Protein AF-A0AAV8U902-F1 (afdb_monomer_lite)

Radius of gyration: 16.85 Å; chains: 1; bounding box: 36×46×39 Å

Organism: NCBI:txid1862640

Foldseek 3Di:
DDDQDFDQDQDDDDPDFGWRWGWGADPHDTDIDTDRPPDPPPCPVCLVVVLVVCLVDQKDWFWWAWQDKLNHGDPDRDTWIFIQGLFWTWIGDVVRTPDIAGQDLQKAKEQDPDPDPQSLQWIWTDRHPSTITIIGGPDSSVSVSSLVSNCVSCVVVVHRHPYDDD

InterPro domains:
  IPR039640 Stomatal closure-related actin-binding protein [PTHR31172] (37-161)
  IPR041144 Stomatal closure-related actin-binding protein, PH domain [PF17684] (60-162)

Sequence (166 aa):
MCLTKWKIFSDCCCGKDLILRFVVVVFTTRIDFQRNTVKILPTAAGLGSYVETLLQKSSSEFNVVISQMNGQQHPSHSVHVFNMGKMRIKLCRGWITKAREIYSTSMQLCGVRSDGTAAAKQLFWQPRKGLSFVLPFDSNRERNAAAVLARKYAFDCNVSVLIPIT

Structure (mmCIF, N/CA/C/O backbone):
data_AF-A0AAV8U902-F1
#
_entry.id   AF-A0AAV8U902-F1
#
loop_
_atom_site.group_PDB
_atom_site.id
_atom_site.type_symbol
_atom_site.label_atom_id
_atom_site.label_alt_id
_atom_site.label_comp_id
_atom_site.label_asym_id
_atom_site.label_entity_id
_atom_site.label_seq_id
_atom_site.pdbx_PDB_ins_code
_atom_site.Cartn_x
_atom_site.Cartn_y
_atom_site.Cartn_z
_atom_site.occupancy
_atom_site.B_iso_or_equiv
_atom_site.auth_seq_id
_atom_site.auth_comp_id
_atom_site.auth_asym_id
_atom_site.auth_atom_id
_atom_site.pdbx_PDB_model_num
ATOM 1 N N . MET A 1 1 ? 28.018 -30.821 -2.381 1.00 32.38 1 MET A N 1
ATOM 2 C CA . MET A 1 1 ? 27.113 -29.795 -2.946 1.00 32.38 1 MET A CA 1
ATOM 3 C C . MET A 1 1 ? 26.315 -29.209 -1.779 1.00 32.38 1 MET A C 1
ATOM 5 O O . MET A 1 1 ? 25.341 -29.811 -1.354 1.00 32.38 1 MET A O 1
ATOM 9 N N . CYS A 1 2 ? 26.819 -28.149 -1.134 1.00 29.95 2 CYS A N 1
ATOM 10 C CA . CYS A 1 2 ? 26.250 -27.626 0.118 1.00 29.95 2 CYS A CA 1
ATOM 11 C C . CYS A 1 2 ? 25.123 -26.626 -0.164 1.00 29.95 2 CYS A C 1
ATOM 13 O O . CYS A 1 2 ? 25.368 -25.546 -0.691 1.00 29.95 2 CYS A O 1
ATOM 15 N N . LEU A 1 3 ? 23.896 -26.992 0.209 1.00 26.36 3 LEU A N 1
ATOM 16 C CA . LEU A 1 3 ? 22.724 -26.116 0.226 1.00 26.36 3 LEU A CA 1
ATOM 17 C C . LEU A 1 3 ? 22.738 -25.277 1.512 1.00 26.36 3 LEU A C 1
ATOM 19 O O . LEU A 1 3 ? 22.256 -25.711 2.556 1.00 26.36 3 LEU A O 1
ATOM 23 N N . THR A 1 4 ? 23.283 -24.065 1.457 1.00 32.12 4 THR A N 1
ATOM 24 C CA . THR A 1 4 ? 23.116 -23.062 2.517 1.00 32.12 4 THR A CA 1
ATOM 25 C C . THR A 1 4 ? 21.713 -22.470 2.414 1.00 32.12 4 THR A C 1
ATOM 27 O O . THR A 1 4 ? 21.451 -21.554 1.638 1.00 32.12 4 THR A O 1
ATOM 30 N N . LYS A 1 5 ? 20.769 -23.024 3.180 1.00 29.31 5 LYS A N 1
ATOM 31 C CA . LYS A 1 5 ? 19.417 -22.473 3.299 1.00 29.31 5 LYS A CA 1
ATOM 32 C C . LYS A 1 5 ? 19.394 -21.447 4.427 1.00 29.31 5 LYS A C 1
ATOM 34 O O . LYS A 1 5 ? 19.322 -21.801 5.600 1.00 29.31 5 LYS A O 1
ATOM 39 N N . TRP A 1 6 ? 19.448 -20.172 4.065 1.00 29.28 6 TRP A N 1
ATOM 40 C CA . TRP A 1 6 ? 19.296 -19.064 5.002 1.00 29.28 6 TRP A CA 1
ATOM 41 C C . TRP A 1 6 ? 17.811 -18.873 5.318 1.00 29.28 6 TRP A C 1
ATOM 43 O O . TRP A 1 6 ? 16.984 -18.769 4.412 1.00 29.28 6 TRP A O 1
ATOM 53 N N . LYS A 1 7 ? 17.441 -18.846 6.601 1.00 29.38 7 LYS A N 1
ATOM 54 C CA . LYS A 1 7 ? 16.075 -18.519 7.026 1.00 29.38 7 LYS A CA 1
ATOM 55 C C . LYS A 1 7 ? 16.141 -17.423 8.080 1.00 29.38 7 LYS A C 1
ATOM 57 O O . LYS A 1 7 ? 16.480 -17.674 9.230 1.00 29.38 7 LYS A O 1
ATOM 62 N N . ILE A 1 8 ? 15.854 -16.195 7.657 1.00 35.41 8 ILE A N 1
ATOM 63 C CA . ILE A 1 8 ? 15.832 -15.021 8.530 1.00 35.41 8 ILE A CA 1
ATOM 64 C C . ILE A 1 8 ? 14.512 -15.040 9.308 1.00 35.41 8 ILE A C 1
ATOM 66 O O . ILE A 1 8 ? 13.443 -14.819 8.735 1.00 35.41 8 ILE A O 1
ATOM 70 N N . PHE A 1 9 ? 14.581 -15.307 10.610 1.00 32.44 9 PHE A N 1
ATOM 71 C CA . PHE A 1 9 ? 13.478 -15.077 11.542 1.00 32.44 9 PHE A CA 1
ATOM 72 C C . PHE A 1 9 ? 13.675 -13.704 12.187 1.00 32.44 9 PHE A C 1
ATOM 74 O O . PHE A 1 9 ? 14.734 -13.414 12.717 1.00 32.44 9 PHE A O 1
ATOM 81 N N . SER A 1 10 ? 12.667 -12.839 12.116 1.00 35.88 10 SER A N 1
ATOM 82 C CA . SER A 1 10 ? 12.629 -11.599 12.895 1.00 35.88 10 SER A CA 1
ATOM 83 C C . SER A 1 10 ? 11.353 -11.657 13.717 1.00 35.88 10 SER A C 1
ATOM 85 O O . SER A 1 10 ? 10.263 -11.529 13.149 1.00 35.88 10 SER A O 1
ATOM 87 N N . ASP A 1 11 ? 11.515 -11.924 15.012 1.00 32.09 11 ASP A N 1
ATOM 88 C CA . ASP A 1 11 ? 10.434 -11.963 15.991 1.00 32.09 11 ASP A CA 1
ATOM 89 C C . ASP A 1 11 ? 10.226 -10.586 16.633 1.00 32.09 11 ASP A C 1
ATOM 91 O O . ASP A 1 11 ? 11.173 -9.897 17.000 1.00 32.09 11 ASP A O 1
ATOM 95 N N . CYS A 1 12 ? 8.942 -10.234 16.715 1.00 29.42 12 CYS A N 1
ATOM 96 C CA . CYS A 1 12 ? 8.260 -9.278 17.585 1.00 29.42 12 CYS A CA 1
ATOM 97 C C . CYS A 1 12 ? 8.991 -8.012 18.066 1.00 29.42 12 CYS A C 1
ATOM 99 O O . CYS A 1 12 ? 9.815 -8.035 18.975 1.00 29.42 12 CYS A O 1
ATOM 101 N N . CYS A 1 13 ? 8.489 -6.861 17.601 1.00 27.91 13 CYS A N 1
ATOM 102 C CA . CYS A 1 13 ? 8.547 -5.617 18.363 1.00 27.91 13 CYS A CA 1
ATOM 103 C C . CYS A 1 13 ? 7.627 -5.728 19.590 1.00 27.91 13 CYS A C 1
ATOM 105 O O . CYS A 1 13 ? 6.409 -5.621 19.455 1.00 27.91 13 CYS A O 1
ATOM 107 N N . CYS A 1 14 ? 8.199 -5.884 20.781 1.00 26.98 14 CYS A N 1
ATOM 108 C CA . CYS A 1 14 ? 7.533 -5.531 22.029 1.00 26.98 14 CYS A CA 1
ATOM 109 C C . CYS A 1 14 ? 8.416 -4.507 22.744 1.00 26.98 14 CYS A C 1
ATOM 111 O O . CYS A 1 14 ? 9.515 -4.843 23.158 1.00 26.98 14 CYS A O 1
ATOM 113 N N . GLY A 1 15 ? 7.941 -3.261 22.831 1.00 30.56 15 GLY A N 1
ATOM 114 C CA . GLY A 1 15 ? 8.510 -2.218 23.687 1.00 30.56 15 GLY A CA 1
ATOM 115 C C . GLY A 1 15 ? 9.941 -1.779 23.364 1.00 30.56 15 GLY A C 1
ATOM 116 O O . GLY A 1 15 ? 10.886 -2.336 23.890 1.00 30.56 15 GLY A O 1
ATOM 117 N N . LYS A 1 16 ? 10.072 -0.697 22.582 1.00 31.73 16 LYS A N 1
ATOM 118 C CA . LYS A 1 16 ? 11.244 0.206 22.454 1.00 31.73 16 LYS A CA 1
ATOM 119 C C . LYS A 1 16 ? 12.605 -0.382 22.025 1.00 31.73 16 LYS A C 1
ATOM 121 O O . LYS A 1 16 ? 13.425 0.399 21.551 1.00 31.73 16 LYS A O 1
ATOM 126 N N . ASP A 1 17 ? 12.794 -1.696 22.041 1.00 29.89 17 ASP A N 1
ATOM 127 C CA . ASP A 1 17 ? 14.025 -2.372 21.637 1.00 29.89 17 ASP A CA 1
ATOM 128 C C . ASP A 1 17 ? 13.776 -3.307 20.447 1.00 29.89 17 ASP A C 1
ATOM 130 O O . ASP A 1 17 ? 12.896 -4.170 20.467 1.00 29.89 17 ASP A O 1
ATOM 134 N N . LEU A 1 18 ? 14.554 -3.128 19.375 1.00 41.25 18 LEU A N 1
ATOM 135 C CA . LEU A 1 18 ? 14.566 -4.038 18.232 1.00 41.25 18 LEU A CA 1
ATOM 136 C C . LEU A 1 18 ? 15.759 -4.986 18.388 1.00 41.25 18 LEU A C 1
ATOM 138 O O . LEU A 1 18 ? 16.903 -4.602 18.142 1.00 41.25 18 LEU A O 1
ATOM 142 N N . ILE A 1 19 ? 15.495 -6.227 18.800 1.00 38.25 19 ILE A N 1
ATOM 143 C CA . ILE A 1 19 ? 16.507 -7.287 18.839 1.00 38.25 19 ILE A CA 1
ATOM 144 C C . ILE A 1 19 ? 16.390 -8.093 17.549 1.00 38.25 19 ILE A C 1
ATOM 146 O O . ILE A 1 19 ? 15.431 -8.837 17.346 1.00 38.25 19 ILE A O 1
ATOM 150 N N . LEU A 1 20 ? 17.386 -7.968 16.673 1.00 40.94 20 LEU A N 1
ATOM 151 C CA . LEU A 1 20 ? 17.495 -8.834 15.506 1.00 40.94 20 LEU A CA 1
ATOM 152 C C . LEU A 1 20 ? 18.183 -10.133 15.932 1.00 40.94 20 LEU A C 1
ATOM 154 O O . LEU A 1 20 ? 19.390 -10.172 16.185 1.00 40.94 20 LEU A O 1
ATOM 158 N N . ARG A 1 21 ? 17.390 -11.201 16.039 1.00 41.34 21 ARG A N 1
ATOM 159 C CA . ARG A 1 21 ? 17.898 -12.557 16.251 1.00 41.34 21 ARG A CA 1
ATOM 160 C C . ARG A 1 21 ? 18.153 -13.206 14.901 1.00 41.34 21 ARG A C 1
ATOM 162 O O . ARG A 1 21 ? 17.249 -13.302 14.081 1.00 41.34 21 ARG A O 1
ATOM 169 N N . PHE A 1 22 ? 19.374 -13.666 14.677 1.00 44.53 22 PHE A N 1
ATOM 170 C CA . PHE A 1 22 ? 19.731 -14.449 13.503 1.00 44.53 22 PHE A CA 1
ATOM 171 C C . PHE A 1 22 ? 20.063 -15.861 13.969 1.00 44.53 22 PHE A C 1
ATOM 173 O O . PHE A 1 22 ? 20.969 -16.046 14.774 1.00 44.53 22 PHE A O 1
ATOM 180 N N . VAL A 1 23 ? 19.340 -16.857 13.464 1.00 43.47 23 VAL A N 1
ATOM 181 C CA . VAL A 1 23 ? 19.668 -18.263 13.717 1.00 43.47 23 VAL A CA 1
ATOM 182 C C . VAL A 1 23 ? 20.354 -18.796 12.472 1.00 43.47 23 VAL A C 1
ATOM 184 O O . VAL A 1 23 ? 19.731 -18.895 11.412 1.00 43.47 23 VAL A O 1
ATOM 187 N N . VAL A 1 24 ? 21.640 -19.119 12.586 1.00 42.06 24 VAL A N 1
ATOM 188 C CA . VAL A 1 24 ? 22.391 -19.784 11.519 1.00 42.06 24 VAL A CA 1
ATOM 189 C C . VAL A 1 24 ? 22.563 -21.245 11.920 1.00 42.06 24 VAL A C 1
ATOM 191 O O . VAL A 1 24 ? 23.080 -21.545 12.994 1.00 42.06 24 VAL A O 1
ATOM 194 N N . VAL A 1 25 ? 22.107 -22.164 11.069 1.00 42.81 25 VAL A N 1
ATOM 195 C CA . VAL A 1 25 ? 22.292 -23.608 11.272 1.00 42.81 25 VAL A CA 1
ATOM 196 C C . VAL A 1 25 ? 23.377 -24.081 10.316 1.00 42.81 25 VAL A C 1
ATOM 198 O O . VAL A 1 25 ? 23.194 -24.009 9.101 1.00 42.81 25 VAL A O 1
ATOM 201 N N . VAL A 1 26 ? 24.505 -24.546 10.855 1.00 41.59 26 VAL A N 1
ATOM 202 C CA . VAL A 1 26 ? 25.658 -25.009 10.069 1.00 41.59 26 VAL A CA 1
ATOM 203 C C . VAL A 1 26 ? 25.956 -26.467 10.426 1.00 41.59 26 VAL A C 1
ATOM 205 O O . VAL A 1 26 ? 26.279 -26.771 11.567 1.00 41.59 26 VAL A O 1
ATOM 208 N N . PHE A 1 27 ? 25.836 -27.365 9.442 1.00 47.03 27 PHE A N 1
ATOM 209 C CA . PHE A 1 27 ? 26.057 -28.824 9.504 1.00 47.03 27 PHE A CA 1
ATOM 210 C C . PHE A 1 27 ? 25.183 -29.613 10.508 1.00 47.03 27 PHE A C 1
ATOM 212 O O . PHE A 1 27 ? 24.486 -30.517 10.064 1.00 47.03 27 PHE A O 1
ATOM 219 N N . THR A 1 28 ? 25.135 -29.247 11.794 1.00 45.69 28 THR A N 1
ATOM 220 C CA . THR A 1 28 ? 24.198 -29.729 12.845 1.00 45.69 28 THR A CA 1
ATOM 221 C C . THR A 1 28 ? 24.131 -28.796 14.069 1.00 45.69 28 THR A C 1
ATOM 223 O O . THR A 1 28 ? 23.299 -28.996 14.955 1.00 45.69 28 THR A O 1
ATOM 226 N N . THR A 1 29 ? 24.967 -27.757 14.139 1.00 34.16 29 THR A N 1
ATOM 227 C CA . THR A 1 29 ? 25.011 -26.809 15.256 1.00 34.16 29 THR A CA 1
ATOM 228 C C . THR A 1 29 ? 24.096 -25.616 14.989 1.00 34.16 29 THR A C 1
ATOM 230 O O . THR A 1 29 ? 24.134 -24.987 13.927 1.00 34.16 29 THR A O 1
ATOM 233 N N . ARG A 1 30 ? 23.238 -25.304 15.969 1.00 44.31 30 ARG A N 1
ATOM 234 C CA . ARG A 1 30 ? 22.504 -24.035 16.020 1.00 44.31 30 ARG A CA 1
ATOM 235 C C . ARG A 1 30 ? 23.441 -22.979 16.584 1.00 44.31 30 ARG A C 1
ATOM 237 O O . ARG A 1 30 ? 23.897 -23.115 17.714 1.00 44.31 30 ARG A O 1
ATOM 244 N N . ILE A 1 31 ? 23.726 -21.952 15.795 1.00 46.72 31 ILE A N 1
ATOM 245 C CA . ILE A 1 31 ? 24.467 -20.780 16.249 1.00 46.72 31 ILE A CA 1
ATOM 246 C C . ILE A 1 31 ? 23.484 -19.614 16.275 1.00 46.72 31 ILE A C 1
ATOM 248 O O . ILE A 1 31 ? 23.045 -19.119 15.232 1.00 46.72 31 ILE A O 1
ATOM 252 N N . ASP A 1 32 ? 23.121 -19.202 17.487 1.00 42.41 32 ASP A N 1
ATOM 253 C CA . ASP A 1 32 ? 22.265 -18.048 17.725 1.00 42.41 32 ASP A CA 1
ATOM 254 C C . ASP A 1 32 ? 23.126 -16.779 17.738 1.00 42.41 32 ASP A C 1
ATOM 256 O O . ASP A 1 32 ? 23.849 -16.497 18.691 1.00 42.41 32 ASP A O 1
ATOM 260 N N . PHE A 1 33 ? 23.049 -15.988 16.671 1.00 42.41 33 PHE A N 1
ATOM 261 C CA . PHE A 1 33 ? 23.625 -14.649 16.631 1.00 42.41 33 PHE A CA 1
ATOM 262 C C . PHE A 1 33 ? 22.592 -13.650 17.155 1.00 42.41 33 PHE A C 1
ATOM 264 O O . PHE A 1 33 ? 21.620 -13.303 16.478 1.00 42.41 33 PHE A O 1
ATOM 271 N N . GLN A 1 34 ? 22.808 -13.159 18.373 1.00 35.66 34 GLN A N 1
ATOM 272 C CA . GLN A 1 34 ? 22.057 -12.032 18.917 1.00 35.66 34 GLN A CA 1
ATOM 273 C C . GLN A 1 34 ? 22.770 -10.736 18.536 1.00 35.66 34 GLN A C 1
ATOM 275 O O . GLN A 1 34 ? 23.851 -10.440 19.044 1.00 35.66 34 GLN A O 1
ATOM 280 N N . ARG A 1 35 ? 22.181 -9.950 17.628 1.00 37.47 35 ARG A N 1
ATOM 281 C CA . ARG A 1 35 ? 22.655 -8.589 17.377 1.00 37.47 35 ARG A CA 1
ATOM 282 C C . ARG A 1 35 ? 21.783 -7.629 18.171 1.00 37.47 35 ARG A C 1
ATOM 284 O O . ARG A 1 35 ? 20.656 -7.333 17.779 1.00 37.47 35 ARG A O 1
ATOM 291 N N . ASN A 1 36 ? 22.332 -7.113 19.267 1.00 32.50 36 ASN A N 1
ATOM 292 C CA . ASN A 1 36 ? 21.758 -5.962 19.952 1.00 32.50 36 ASN A CA 1
ATOM 293 C C . ASN A 1 36 ? 21.962 -4.731 19.065 1.00 32.50 36 ASN A C 1
ATOM 295 O O . ASN A 1 36 ? 22.977 -4.043 19.148 1.00 32.50 36 ASN A O 1
ATOM 299 N N . THR A 1 37 ? 21.007 -4.445 18.184 1.00 37.97 37 THR A N 1
ATOM 300 C CA . THR A 1 37 ? 20.923 -3.136 17.540 1.00 37.97 37 THR A CA 1
ATOM 301 C C . THR A 1 37 ? 20.259 -2.164 18.509 1.00 37.97 37 THR A C 1
ATOM 303 O O . THR A 1 37 ? 19.142 -1.714 18.279 1.00 37.97 37 THR A O 1
ATOM 306 N N . VAL A 1 38 ? 20.958 -1.809 19.597 1.00 36.12 38 VAL A N 1
ATOM 307 C CA . VAL A 1 38 ? 20.648 -0.586 20.360 1.00 36.12 38 VAL A CA 1
ATOM 308 C C . VAL A 1 38 ? 21.149 0.581 19.526 1.00 36.12 38 VAL A C 1
ATOM 310 O O . VAL A 1 38 ? 22.212 1.152 19.741 1.00 36.12 38 VAL A O 1
ATOM 313 N N . LYS A 1 39 ? 20.428 0.836 18.451 1.00 37.34 39 LYS A N 1
ATOM 314 C CA . LYS A 1 39 ? 20.563 2.002 17.604 1.00 37.34 39 LYS A CA 1
ATOM 315 C C . LYS A 1 39 ? 19.283 2.010 16.811 1.00 37.34 39 LYS A C 1
ATOM 317 O O . LYS A 1 39 ? 19.053 1.107 16.010 1.00 37.34 39 LYS A O 1
ATOM 322 N N . ILE A 1 40 ? 18.469 3.033 17.061 1.00 42.72 40 ILE A N 1
ATOM 323 C CA . ILE A 1 40 ? 17.572 3.607 16.062 1.00 42.72 40 ILE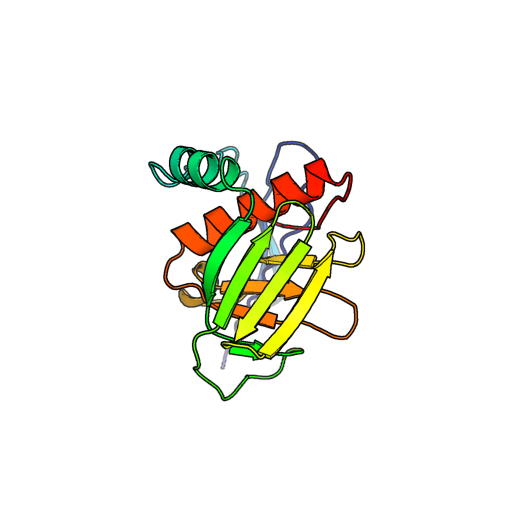 A CA 1
ATOM 324 C C . ILE A 1 40 ? 18.300 3.432 14.730 1.00 42.72 40 ILE A C 1
ATOM 326 O O . ILE A 1 40 ? 19.374 4.019 14.561 1.00 42.72 40 ILE A O 1
ATOM 330 N N . LEU A 1 41 ? 17.815 2.515 13.879 1.00 41.34 41 LEU A N 1
ATOM 331 C CA . LEU A 1 41 ? 18.376 2.282 12.549 1.00 41.34 41 LEU A CA 1
ATOM 332 C C . LEU A 1 41 ? 18.606 3.681 11.988 1.00 41.34 41 LEU A C 1
ATOM 334 O O . LEU A 1 41 ? 17.626 4.430 12.027 1.00 41.34 41 LEU A O 1
ATOM 338 N N . PRO A 1 42 ? 19.850 4.088 11.647 1.00 39.62 42 PRO A N 1
ATOM 339 C CA . PRO A 1 42 ? 20.172 5.492 11.432 1.00 39.62 42 PRO A CA 1
ATOM 340 C C . PRO A 1 42 ? 19.100 6.034 10.514 1.00 39.62 42 PRO A C 1
ATOM 342 O O . PRO A 1 42 ? 18.982 5.553 9.385 1.00 39.62 42 PRO A O 1
ATOM 345 N N . THR A 1 43 ? 18.232 6.896 11.059 1.00 49.25 43 THR A N 1
ATOM 346 C CA . THR A 1 43 ? 17.123 7.476 10.315 1.00 49.25 43 THR A CA 1
ATOM 347 C C . THR A 1 43 ? 17.801 8.071 9.107 1.00 49.25 43 THR A C 1
ATOM 349 O O . THR A 1 43 ? 18.553 9.030 9.278 1.00 49.25 43 THR A O 1
ATOM 352 N N . ALA A 1 44 ? 17.667 7.419 7.943 1.00 55.06 44 ALA A N 1
ATOM 353 C CA . ALA A 1 44 ? 18.414 7.797 6.751 1.00 55.06 44 ALA A CA 1
ATOM 354 C C . ALA A 1 44 ? 18.279 9.312 6.638 1.00 55.06 44 ALA A C 1
ATOM 356 O O . ALA A 1 44 ? 17.150 9.790 6.738 1.00 55.06 44 ALA A O 1
ATOM 357 N N . ALA A 1 45 ? 19.391 10.054 6.620 1.00 55.47 45 ALA A N 1
ATOM 358 C CA . ALA A 1 45 ? 19.367 11.490 6.894 1.00 55.47 45 ALA A CA 1
ATOM 359 C C . ALA A 1 45 ? 18.240 12.174 6.087 1.00 55.47 45 ALA A C 1
ATOM 361 O O . ALA A 1 45 ? 18.167 12.032 4.867 1.00 55.47 45 ALA A O 1
ATOM 362 N N . GLY A 1 46 ? 17.288 12.816 6.778 1.00 66.88 46 GLY A N 1
ATOM 363 C CA . GLY A 1 46 ? 16.099 13.42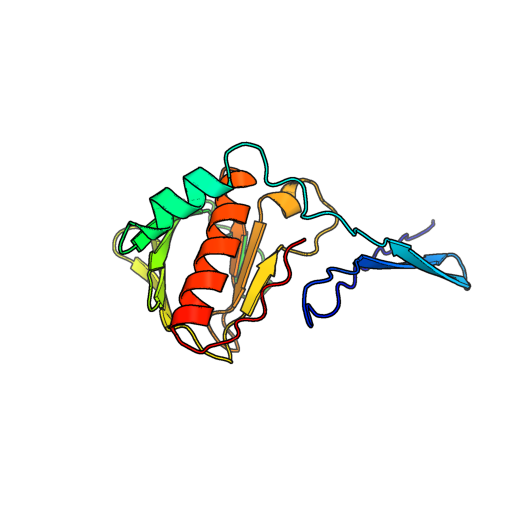6 6.161 1.00 66.88 46 GLY A CA 1
ATOM 364 C C . GLY A 1 46 ? 14.884 12.510 5.915 1.00 66.88 46 GLY A C 1
ATOM 365 O O . GLY A 1 46 ? 13.917 12.938 5.287 1.00 66.88 46 GLY A O 1
ATOM 366 N N . LEU A 1 47 ? 14.873 11.254 6.373 1.00 72.62 47 LEU A N 1
ATOM 367 C CA . LEU A 1 47 ? 13.681 10.390 6.337 1.00 72.62 47 LEU A CA 1
ATOM 368 C C . LEU A 1 47 ? 12.619 10.873 7.332 1.00 72.62 47 LEU A C 1
ATOM 370 O O . LEU A 1 47 ? 11.444 10.875 6.987 1.00 72.62 47 LEU A O 1
ATOM 374 N N . GLY A 1 48 ? 13.031 11.319 8.524 1.00 73.69 48 GLY A N 1
ATOM 375 C CA . GLY A 1 48 ? 12.121 11.852 9.544 1.00 73.69 48 GLY A CA 1
ATOM 376 C C . GLY A 1 48 ? 11.326 13.059 9.042 1.00 73.69 48 GLY A C 1
ATOM 377 O O . GLY A 1 48 ? 10.102 13.001 8.990 1.00 73.69 48 GLY A O 1
ATOM 378 N N . SER A 1 49 ? 12.017 14.091 8.546 1.00 81.75 49 SER A N 1
ATOM 379 C CA . SER A 1 49 ? 11.381 15.294 7.983 1.00 81.75 49 SER A CA 1
ATOM 380 C C . SER A 1 49 ? 10.495 14.991 6.768 1.00 81.75 49 SER A C 1
ATOM 382 O O . SER A 1 49 ? 9.425 15.579 6.596 1.00 81.75 49 SER A O 1
ATOM 384 N N . TYR A 1 50 ? 10.902 14.030 5.935 1.00 81.50 50 TYR A N 1
ATOM 385 C CA . TYR A 1 50 ? 10.089 13.568 4.812 1.00 81.50 50 TYR A CA 1
ATOM 386 C C . TYR A 1 50 ? 8.796 12.894 5.280 1.00 81.50 50 TYR A C 1
ATOM 388 O O . TYR A 1 50 ? 7.721 13.233 4.791 1.00 81.50 50 TYR A O 1
ATOM 396 N N . VAL A 1 51 ? 8.876 11.995 6.263 1.00 82.81 51 VAL A N 1
ATOM 397 C CA . VAL A 1 51 ? 7.696 11.354 6.858 1.00 82.81 51 VAL A CA 1
ATOM 398 C C . VAL A 1 51 ? 6.782 12.389 7.510 1.00 82.81 51 VAL A C 1
ATOM 400 O O . VAL A 1 51 ? 5.575 12.319 7.317 1.00 82.81 51 VAL A O 1
ATOM 403 N N . GLU A 1 52 ? 7.320 13.375 8.225 1.00 83.88 52 GLU A N 1
ATOM 404 C CA . GLU A 1 52 ? 6.530 14.464 8.819 1.00 83.88 52 GLU A CA 1
ATOM 405 C C . GLU A 1 52 ? 5.755 15.258 7.765 1.00 83.88 52 GLU A C 1
ATOM 407 O O . GLU A 1 52 ? 4.558 15.497 7.928 1.00 83.88 52 GLU A O 1
ATOM 412 N N . THR A 1 53 ? 6.394 15.577 6.638 1.00 85.62 53 THR A N 1
ATOM 413 C CA . THR A 1 53 ? 5.731 16.249 5.510 1.00 85.62 53 THR A CA 1
ATOM 414 C C . THR A 1 53 ? 4.621 15.377 4.913 1.00 85.62 53 THR A C 1
ATOM 416 O O . THR A 1 53 ? 3.554 15.869 4.550 1.00 85.62 53 THR A O 1
ATOM 419 N N . LEU A 1 54 ? 4.838 14.062 4.821 1.00 85.38 54 LEU A N 1
ATOM 420 C CA . LEU A 1 54 ? 3.819 13.122 4.346 1.00 85.38 54 LEU A CA 1
ATOM 421 C C . LEU A 1 54 ? 2.661 12.957 5.343 1.00 85.38 54 LEU A C 1
ATOM 423 O O . LEU A 1 54 ? 1.516 12.809 4.927 1.00 85.38 54 LEU A O 1
ATOM 427 N N . LEU A 1 55 ? 2.927 13.048 6.647 1.00 84.12 55 LEU A N 1
ATOM 428 C CA . LEU A 1 55 ? 1.907 12.991 7.698 1.00 84.12 55 LEU A CA 1
ATOM 429 C C . LEU A 1 55 ? 1.001 14.224 7.725 1.00 84.12 55 LEU A C 1
ATOM 431 O O . LEU A 1 55 ? -0.158 14.111 8.129 1.00 84.12 55 LEU A O 1
ATOM 435 N N . GLN A 1 56 ? 1.511 15.383 7.298 1.00 86.25 56 GLN A N 1
ATOM 436 C CA . GLN A 1 56 ? 0.699 16.591 7.126 1.00 86.25 56 GLN A CA 1
ATOM 437 C C . GLN A 1 56 ? -0.355 16.413 6.025 1.00 86.25 56 GLN A C 1
ATOM 439 O O . GLN A 1 56 ? -1.436 16.999 6.103 1.00 86.25 56 GLN A O 1
ATOM 444 N N . LYS A 1 57 ? -0.088 15.564 5.024 1.00 86.12 57 LYS A N 1
ATOM 445 C CA . LYS A 1 57 ? -1.059 15.229 3.977 1.00 86.12 57 LYS A CA 1
ATOM 446 C C . LYS A 1 57 ? -2.129 14.272 4.517 1.00 86.12 57 LYS A C 1
ATOM 448 O O . LYS A 1 57 ? -1.885 13.428 5.376 1.00 86.12 57 LYS A O 1
ATOM 453 N N . SER A 1 58 ? -3.350 14.382 3.992 1.00 82.62 58 SER A N 1
ATOM 454 C CA . SER A 1 58 ? -4.449 13.452 4.312 1.00 82.62 58 SER A CA 1
ATOM 455 C C . SER A 1 58 ? -4.208 12.042 3.759 1.00 82.62 58 SER A C 1
ATOM 457 O O . SER A 1 58 ? -4.737 11.058 4.284 1.00 82.62 58 SER A O 1
ATOM 459 N N . SER A 1 59 ? -3.413 11.963 2.693 1.00 87.50 59 SER A N 1
ATOM 460 C CA . SER A 1 59 ? -3.078 10.758 1.954 1.00 87.50 59 SER A CA 1
ATOM 461 C C . SER A 1 59 ? -1.739 10.949 1.251 1.00 87.50 59 SER A C 1
ATOM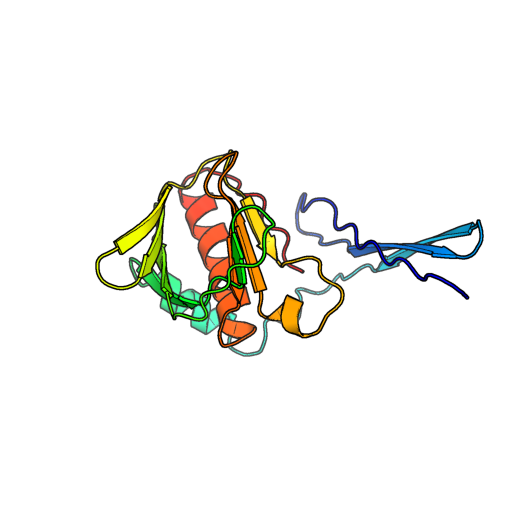 463 O O . SER A 1 59 ? -1.486 12.009 0.678 1.00 87.50 59 SER A O 1
ATOM 465 N N . SER A 1 60 ? -0.912 9.908 1.255 1.00 92.06 60 SER A N 1
ATOM 466 C CA . SER A 1 60 ? 0.345 9.858 0.505 1.00 92.06 60 SER A CA 1
ATOM 467 C C . SER A 1 60 ? 0.284 8.767 -0.553 1.00 92.06 60 SER A C 1
ATOM 469 O O . SER A 1 60 ? -0.259 7.694 -0.303 1.00 92.06 60 SER A O 1
ATOM 471 N N . GLU A 1 61 ? 0.824 9.036 -1.734 1.00 93.69 61 GLU A N 1
ATOM 472 C CA . GLU A 1 61 ? 0.795 8.114 -2.868 1.00 93.69 61 GLU A CA 1
ATOM 473 C C . GLU A 1 61 ? 2.211 7.709 -3.249 1.00 93.69 61 GLU A C 1
ATOM 475 O O . GLU A 1 61 ? 3.107 8.550 -3.305 1.00 93.69 61 GLU A O 1
ATOM 480 N N . PHE A 1 62 ? 2.394 6.417 -3.496 1.00 93.31 62 PHE A N 1
ATOM 481 C CA . PHE A 1 62 ? 3.665 5.829 -3.887 1.00 93.31 62 PHE A CA 1
ATOM 482 C C . PHE A 1 62 ? 3.485 5.023 -5.164 1.00 93.31 62 PHE A C 1
ATOM 484 O O . PHE A 1 62 ? 2.531 4.250 -5.287 1.00 93.31 62 PHE A O 1
ATOM 491 N N . ASN A 1 63 ? 4.421 5.173 -6.093 1.00 94.44 63 ASN A N 1
ATOM 492 C CA . ASN A 1 63 ? 4.474 4.325 -7.271 1.00 94.44 63 ASN A CA 1
ATOM 493 C C . ASN A 1 63 ? 5.102 2.990 -6.883 1.00 94.44 63 ASN A C 1
ATOM 495 O O . ASN A 1 63 ? 6.176 2.934 -6.287 1.00 94.44 63 ASN A O 1
ATOM 499 N N . VAL A 1 64 ? 4.400 1.907 -7.190 1.00 94.12 64 VAL A N 1
ATOM 500 C CA . VAL A 1 64 ? 4.862 0.551 -6.901 1.00 94.12 64 VAL A CA 1
ATOM 501 C C . VAL A 1 64 ? 4.558 -0.363 -8.071 1.00 94.12 64 VAL A C 1
ATOM 503 O O . VAL A 1 64 ? 3.627 -0.139 -8.841 1.00 94.12 64 VAL A O 1
ATOM 506 N N . VAL A 1 65 ? 5.301 -1.451 -8.181 1.00 93.38 65 VAL A N 1
ATOM 507 C CA . VAL A 1 65 ? 4.931 -2.575 -9.050 1.00 93.38 65 VAL A CA 1
ATOM 508 C C . VAL A 1 65 ? 4.358 -3.689 -8.170 1.00 93.38 65 VAL A C 1
ATOM 510 O O . VAL A 1 65 ? 4.518 -3.674 -6.953 1.00 93.38 65 VAL A O 1
ATOM 513 N N . ILE A 1 66 ? 3.650 -4.654 -8.747 1.00 93.06 66 ILE A N 1
ATOM 514 C CA . ILE A 1 66 ? 3.300 -5.888 -8.036 1.00 93.06 66 ILE A CA 1
ATOM 515 C C . ILE A 1 66 ? 4.285 -6.943 -8.517 1.00 93.06 66 ILE A C 1
ATOM 517 O O . ILE A 1 66 ? 4.208 -7.349 -9.671 1.00 93.06 66 ILE A O 1
ATOM 521 N N . SER A 1 67 ? 5.219 -7.365 -7.664 1.00 91.19 67 SER A N 1
ATOM 522 C CA . SER A 1 67 ? 6.110 -8.482 -8.003 1.00 91.19 67 SER A CA 1
ATOM 523 C C . SER A 1 67 ? 5.467 -9.818 -7.669 1.00 91.19 67 SER A C 1
ATOM 525 O O . SER A 1 67 ? 5.593 -10.766 -8.431 1.00 91.19 67 SER A O 1
ATOM 527 N N . GLN A 1 68 ? 4.737 -9.899 -6.557 1.00 90.31 68 GLN A N 1
ATOM 528 C CA . GLN A 1 68 ? 3.998 -11.102 -6.191 1.00 90.31 68 GLN A CA 1
ATOM 529 C C . GLN A 1 68 ? 2.588 -10.763 -5.742 1.00 90.31 68 GLN A C 1
ATOM 531 O O . GLN A 1 68 ? 2.350 -9.747 -5.088 1.00 90.31 68 GLN A O 1
ATOM 536 N N . MET A 1 69 ? 1.664 -11.660 -6.055 1.00 91.56 69 MET A N 1
ATOM 537 C CA . MET A 1 69 ? 0.289 -11.632 -5.587 1.00 91.56 69 MET A CA 1
ATOM 538 C C . MET A 1 69 ? -0.057 -13.021 -5.055 1.00 91.56 69 MET A C 1
ATOM 540 O O . MET A 1 69 ? 0.130 -14.018 -5.747 1.00 91.56 69 MET A O 1
ATOM 544 N N . ASN A 1 70 ? -0.517 -13.100 -3.807 1.00 89.31 70 ASN A N 1
ATOM 545 C CA . ASN A 1 70 ? -0.842 -14.354 -3.118 1.00 89.31 70 ASN A CA 1
ATOM 546 C C . ASN A 1 70 ? 0.316 -15.371 -3.105 1.00 89.31 70 ASN A C 1
ATOM 548 O O . ASN A 1 70 ? 0.101 -16.576 -3.196 1.00 89.31 70 ASN A O 1
ATOM 552 N N . GLY A 1 71 ? 1.556 -14.879 -3.016 1.00 84.88 71 GLY A N 1
ATOM 553 C CA . GLY A 1 71 ? 2.770 -15.703 -3.031 1.00 84.88 71 GLY A CA 1
ATOM 554 C C . GLY A 1 71 ? 3.193 -16.207 -4.415 1.00 84.88 71 GLY A C 1
ATOM 555 O O . GLY A 1 71 ? 4.221 -16.870 -4.520 1.00 84.88 71 GLY A O 1
ATOM 556 N N . GLN A 1 72 ? 2.450 -15.883 -5.476 1.00 86.06 72 GLN A N 1
ATOM 557 C CA . GLN A 1 72 ? 2.831 -16.199 -6.851 1.00 86.06 72 GLN A CA 1
ATOM 558 C C . GLN A 1 72 ? 3.417 -14.980 -7.554 1.00 86.06 72 GLN A C 1
ATOM 560 O O . GLN A 1 72 ? 2.975 -13.854 -7.323 1.00 86.06 72 GLN A O 1
ATOM 565 N N . GLN A 1 73 ? 4.411 -15.205 -8.415 1.00 87.94 73 GLN A N 1
ATOM 566 C CA . GLN A 1 73 ? 5.000 -14.142 -9.227 1.00 87.94 73 GLN A CA 1
ATOM 567 C C . GLN A 1 73 ? 3.935 -13.535 -10.134 1.00 87.94 73 GLN A C 1
ATOM 569 O O . GLN A 1 73 ? 3.210 -14.240 -10.836 1.00 87.94 73 GLN A O 1
ATOM 574 N N . HIS A 1 74 ? 3.831 -12.215 -10.094 1.00 87.56 74 HIS A N 1
ATOM 575 C CA . HIS A 1 74 ? 2.896 -11.482 -10.916 1.00 87.56 74 HIS A CA 1
ATOM 576 C C . HIS A 1 74 ? 3.596 -11.087 -12.224 1.00 87.56 74 HIS A C 1
ATOM 578 O O . HIS A 1 74 ? 4.573 -10.344 -12.182 1.00 87.56 74 HIS A O 1
ATOM 584 N N . PRO A 1 75 ? 3.117 -11.550 -13.392 1.00 82.31 75 PRO A N 1
ATOM 585 C CA . PRO A 1 75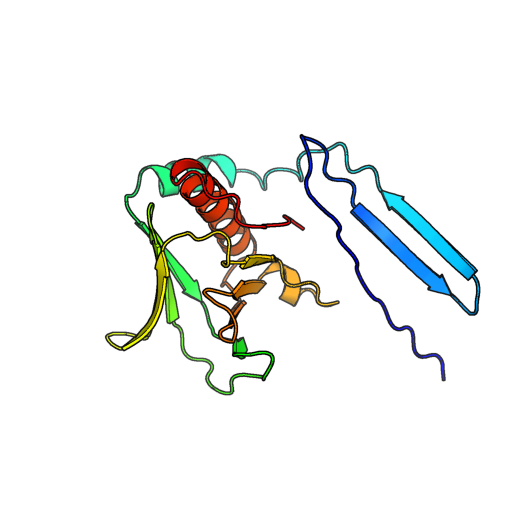 ? 3.812 -11.328 -14.661 1.00 82.31 75 PRO A CA 1
ATOM 586 C C . PRO A 1 75 ? 3.710 -9.880 -15.168 1.00 82.31 75 PRO A C 1
ATOM 588 O O . PRO A 1 75 ? 4.398 -9.506 -16.113 1.00 82.31 75 PRO A O 1
ATOM 591 N N . SER A 1 76 ? 2.834 -9.051 -14.586 1.00 86.88 76 SER A N 1
ATOM 592 C CA . SER A 1 76 ? 2.668 -7.664 -15.022 1.00 86.88 76 SER A CA 1
ATOM 593 C C . SER A 1 76 ? 3.629 -6.727 -14.298 1.00 86.88 76 SER A C 1
ATOM 595 O O . SER A 1 76 ? 3.548 -6.551 -13.087 1.00 86.88 76 SER A O 1
ATOM 597 N N . HIS A 1 77 ? 4.455 -6.022 -15.067 1.00 86.50 77 HIS A N 1
ATOM 598 C CA . HIS A 1 77 ? 5.363 -4.987 -14.561 1.00 86.50 77 HIS A CA 1
ATOM 599 C C . HIS A 1 77 ? 4.749 -3.582 -14.555 1.00 86.50 77 HIS A C 1
ATOM 601 O O . HIS A 1 77 ? 5.454 -2.579 -14.565 1.00 86.50 77 HIS A O 1
ATOM 607 N N . SER A 1 78 ? 3.422 -3.478 -14.579 1.00 91.31 78 SER A N 1
ATOM 608 C CA . SER A 1 78 ? 2.773 -2.173 -14.602 1.00 91.31 78 SER A CA 1
ATOM 609 C C . SER A 1 78 ? 2.912 -1.426 -13.287 1.00 91.31 78 SER A C 1
ATOM 611 O O . SER A 1 78 ? 2.727 -2.015 -12.217 1.00 91.31 78 SER A O 1
ATOM 613 N N . VAL A 1 79 ? 3.094 -0.114 -13.390 1.00 93.50 79 VAL A N 1
ATOM 614 C CA . VAL A 1 79 ? 3.074 0.790 -12.243 1.00 93.50 79 VAL A CA 1
ATOM 615 C C . VAL A 1 79 ? 1.654 0.904 -11.686 1.00 93.50 79 VAL A C 1
ATOM 617 O O . VAL A 1 79 ? 0.674 1.079 -12.415 1.00 93.50 79 VAL A O 1
ATOM 620 N N . HIS A 1 80 ? 1.564 0.764 -10.373 1.00 94.81 80 HIS A N 1
ATOM 621 C CA . HIS A 1 80 ? 0.382 0.911 -9.549 1.00 94.81 80 HIS A CA 1
ATOM 622 C C . HIS A 1 80 ? 0.598 2.069 -8.575 1.00 94.81 80 HIS A C 1
ATOM 624 O O . HIS A 1 80 ? 1.719 2.349 -8.157 1.00 94.81 80 HIS A O 1
ATOM 630 N N . VAL A 1 81 ? -0.497 2.704 -8.175 1.00 95.62 81 VAL A N 1
ATOM 631 C CA . VAL A 1 81 ? -0.508 3.722 -7.129 1.00 95.62 81 VAL A CA 1
ATOM 632 C C . VAL A 1 81 ? -0.885 3.052 -5.816 1.00 95.62 81 VAL A C 1
ATOM 634 O O . VAL A 1 81 ? -2.008 2.560 -5.653 1.00 95.62 81 VAL A O 1
ATOM 637 N N . PHE A 1 82 ? 0.063 3.024 -4.887 1.00 95.56 82 PHE A N 1
ATOM 638 C CA . PHE A 1 82 ? -0.131 2.605 -3.509 1.00 95.56 82 PHE A CA 1
ATOM 639 C C . PHE A 1 82 ? -0.401 3.831 -2.642 1.00 95.56 82 PHE A C 1
ATOM 641 O O . PHE A 1 82 ? 0.492 4.604 -2.303 1.00 95.56 82 PHE A O 1
ATOM 648 N N . ASN A 1 83 ? -1.671 4.024 -2.325 1.00 94.12 83 ASN A N 1
ATOM 649 C CA . ASN A 1 83 ? -2.178 5.150 -1.570 1.00 94.12 83 ASN A CA 1
ATOM 650 C C . ASN A 1 83 ? -2.322 4.759 -0.090 1.00 94.12 83 ASN A C 1
ATOM 652 O O . ASN A 1 83 ? -2.986 3.780 0.265 1.00 94.12 83 ASN A O 1
ATOM 656 N N . MET A 1 84 ? -1.670 5.543 0.756 1.00 92.00 84 MET A N 1
ATOM 657 C CA . MET A 1 84 ? -1.575 5.398 2.201 1.00 92.00 84 MET A CA 1
ATOM 658 C C . MET A 1 84 ? -2.324 6.558 2.846 1.00 92.00 84 MET A C 1
ATOM 660 O O . MET A 1 84 ? -1.774 7.646 3.030 1.00 92.00 84 MET A O 1
ATOM 664 N N . GLY A 1 85 ? -3.597 6.333 3.151 1.00 90.38 85 GLY A N 1
ATOM 665 C CA . GLY A 1 85 ? -4.439 7.291 3.854 1.00 90.38 85 GLY A CA 1
ATOM 666 C C . GLY A 1 85 ? -4.439 7.062 5.362 1.00 90.38 85 GLY A C 1
ATOM 667 O O . GLY A 1 85 ? -4.077 5.985 5.842 1.00 90.38 85 GLY A O 1
ATOM 668 N N . LYS A 1 86 ? -4.941 8.059 6.100 1.00 89.25 86 LYS A N 1
ATOM 669 C CA . LYS A 1 86 ? -5.086 8.008 7.567 1.00 89.25 86 LYS A CA 1
ATOM 670 C C . LYS A 1 86 ? -5.940 6.843 8.072 1.00 89.25 86 LYS A C 1
ATOM 672 O O . LYS A 1 86 ? -5.645 6.288 9.114 1.00 89.25 86 LYS A O 1
ATOM 677 N N . MET A 1 87 ? -6.978 6.460 7.327 1.00 87.19 87 MET A N 1
ATOM 678 C CA . MET A 1 87 ? -7.904 5.390 7.738 1.00 87.19 87 MET A CA 1
ATOM 679 C C . MET A 1 87 ? -7.760 4.101 6.928 1.00 87.19 87 MET A C 1
ATOM 681 O O . MET A 1 87 ? -8.232 3.049 7.348 1.00 87.19 87 MET A O 1
ATOM 685 N N . ARG A 1 88 ? -7.187 4.172 5.723 1.00 90.94 88 ARG A N 1
ATOM 686 C CA . ARG A 1 88 ? -7.204 3.057 4.772 1.00 90.94 88 ARG A CA 1
ATOM 687 C C . ARG A 1 88 ? -6.002 3.070 3.849 1.00 90.94 88 ARG A C 1
ATOM 689 O O . ARG A 1 88 ? -5.506 4.136 3.491 1.00 90.94 88 ARG A O 1
ATOM 696 N N . ILE A 1 89 ? -5.639 1.884 3.385 1.00 93.44 89 ILE A N 1
ATOM 697 C CA . ILE A 1 89 ? -4.659 1.666 2.327 1.00 93.44 89 ILE A CA 1
ATOM 698 C C . ILE A 1 89 ? -5.391 1.226 1.057 1.00 93.44 89 ILE A C 1
ATOM 700 O O . ILE A 1 89 ? -6.343 0.439 1.102 1.00 93.44 89 ILE A O 1
ATOM 704 N N . LYS A 1 90 ? -4.962 1.744 -0.094 1.00 94.69 90 LYS A N 1
ATOM 705 C CA . LYS A 1 90 ? -5.541 1.433 -1.403 1.00 94.69 90 LYS A CA 1
ATOM 706 C C . LYS A 1 90 ? -4.436 1.185 -2.427 1.00 94.69 90 LYS A C 1
ATOM 708 O O . LYS A 1 90 ? -3.520 1.983 -2.553 1.00 94.69 90 LYS A O 1
ATOM 713 N N . LEU A 1 91 ? -4.567 0.125 -3.215 1.00 95.19 91 LEU A N 1
ATOM 714 C CA . LEU A 1 91 ? -3.706 -0.172 -4.358 1.00 95.19 91 LEU A CA 1
ATOM 715 C C . LEU A 1 91 ? -4.526 -0.073 -5.643 1.00 95.19 91 LEU A C 1
ATOM 717 O O . LEU A 1 91 ? -5.522 -0.786 -5.804 1.00 95.19 91 LEU A O 1
ATOM 721 N N . CYS A 1 92 ? -4.121 0.810 -6.551 1.00 94.50 92 CYS A N 1
ATOM 722 C CA . CYS A 1 92 ? -4.832 1.088 -7.801 1.00 94.50 92 CYS A CA 1
ATOM 723 C C . CYS A 1 92 ? -3.923 0.976 -9.013 1.00 94.50 92 CYS A C 1
ATOM 725 O O . CYS A 1 92 ? -2.729 1.230 -8.928 1.00 94.50 92 CYS A O 1
ATOM 727 N N . ARG A 1 93 ? -4.515 0.696 -10.169 1.00 92.62 93 ARG A N 1
ATOM 728 C CA . ARG A 1 93 ? -3.909 0.916 -11.480 1.00 92.62 93 ARG A CA 1
ATOM 729 C C . ARG A 1 93 ? -4.881 1.730 -12.325 1.00 92.62 93 ARG A C 1
ATOM 731 O O . ARG A 1 93 ? -5.888 1.190 -12.780 1.00 92.62 93 ARG A O 1
ATOM 738 N N . GLY A 1 94 ? -4.600 3.020 -12.505 1.00 90.19 94 GLY A N 1
ATOM 739 C CA . GLY A 1 94 ? -5.551 3.946 -13.126 1.00 90.19 94 GLY A CA 1
ATOM 740 C C . GLY A 1 94 ? -6.888 3.937 -12.377 1.00 90.19 94 GLY A C 1
ATOM 741 O O . GLY A 1 94 ? -6.918 4.092 -11.156 1.00 90.19 94 GLY A O 1
ATOM 742 N N . TRP A 1 95 ? -7.988 3.678 -13.087 1.00 88.19 95 TRP A N 1
ATOM 743 C CA . TRP A 1 95 ? -9.324 3.573 -12.485 1.00 88.19 95 TRP A CA 1
ATOM 744 C C . TRP A 1 95 ? -9.575 2.252 -11.732 1.00 88.19 95 TRP A C 1
ATOM 746 O O . TRP A 1 95 ? -10.499 2.164 -10.923 1.00 88.19 95 TRP A O 1
ATOM 756 N N . ILE A 1 96 ? -8.766 1.212 -11.964 1.00 90.88 96 ILE A N 1
ATOM 757 C CA . ILE A 1 96 ? -8.985 -0.123 -11.394 1.00 90.88 96 ILE A CA 1
ATOM 758 C C . ILE A 1 96 ? -8.403 -0.182 -9.982 1.00 90.88 96 ILE A C 1
ATOM 760 O O . ILE A 1 96 ? -7.202 -0.013 -9.782 1.00 90.88 96 ILE A O 1
ATOM 764 N N . THR A 1 97 ? -9.235 -0.496 -8.990 1.00 94.81 97 THR A N 1
ATOM 765 C CA . THR A 1 97 ? -8.772 -0.742 -7.615 1.00 94.81 97 THR A CA 1
ATOM 766 C C . THR A 1 97 ? -8.464 -2.226 -7.436 1.00 94.81 97 THR A C 1
ATOM 768 O O . THR A 1 97 ? -9.357 -3.057 -7.555 1.00 94.81 97 THR A O 1
ATOM 771 N N . LYS A 1 98 ? -7.202 -2.564 -7.153 1.00 92.94 98 LYS A N 1
ATOM 772 C CA . LYS A 1 98 ? -6.755 -3.945 -6.903 1.00 92.94 98 LYS A CA 1
ATOM 773 C C . LYS A 1 98 ? -7.089 -4.401 -5.490 1.00 92.94 98 LYS A C 1
ATOM 775 O O . LYS A 1 98 ? -7.525 -5.529 -5.293 1.00 92.94 98 LYS A O 1
ATOM 780 N N . ALA A 1 99 ? -6.887 -3.518 -4.520 1.00 94.12 99 ALA A N 1
ATOM 781 C CA . ALA A 1 99 ? -7.249 -3.752 -3.133 1.00 94.12 99 ALA A CA 1
ATOM 782 C C . ALA A 1 99 ? -7.498 -2.419 -2.428 1.00 94.12 99 ALA A C 1
ATOM 784 O O . ALA A 1 99 ? -6.881 -1.402 -2.748 1.00 94.12 99 ALA A O 1
ATOM 785 N N . ARG A 1 100 ? -8.416 -2.424 -1.468 1.00 93.50 100 ARG A N 1
ATOM 786 C CA . ARG A 1 100 ? -8.753 -1.277 -0.630 1.00 93.50 100 ARG A CA 1
ATOM 787 C C . ARG A 1 100 ? -9.186 -1.824 0.713 1.00 93.50 100 ARG A C 1
ATOM 789 O O . ARG A 1 100 ? -10.209 -2.489 0.763 1.00 93.50 100 ARG A O 1
ATOM 796 N N . GLU A 1 101 ? -8.435 -1.526 1.761 1.00 91.75 101 GLU A N 1
ATOM 797 C CA . GLU A 1 101 ? -8.768 -1.979 3.111 1.00 91.75 101 GLU A CA 1
ATOM 798 C C . GLU A 1 101 ? -8.522 -0.884 4.141 1.00 91.75 101 GLU A C 1
ATOM 800 O O . GLU A 1 101 ? -7.594 -0.081 4.019 1.00 91.75 101 GLU A O 1
ATOM 805 N N . ILE A 1 102 ? -9.387 -0.859 5.150 1.00 89.62 102 ILE A N 1
ATOM 806 C CA . ILE A 1 102 ? -9.238 -0.038 6.354 1.00 89.62 102 ILE A CA 1
ATOM 807 C C . ILE A 1 102 ? -8.205 -0.719 7.260 1.00 89.62 102 ILE A C 1
ATOM 809 O O . ILE A 1 102 ? -8.058 -1.944 7.214 1.00 89.62 102 ILE A O 1
ATOM 813 N N . TYR A 1 103 ? -7.476 0.052 8.071 1.00 86.31 103 TYR A N 1
ATOM 814 C CA . TYR A 1 103 ? -6.583 -0.546 9.066 1.00 86.31 103 TYR A CA 1
ATOM 815 C C . TYR A 1 103 ? -7.372 -1.489 9.980 1.00 86.31 103 TYR A C 1
ATOM 817 O O . TYR A 1 103 ? -8.387 -1.117 10.561 1.00 86.31 103 TYR A O 1
ATOM 825 N N . SER A 1 104 ? -6.911 -2.732 10.064 1.00 83.25 104 SER A N 1
ATOM 826 C CA . SER A 1 104 ? -7.571 -3.824 10.777 1.00 83.25 104 SER A CA 1
ATOM 827 C C . SER A 1 104 ? -6.525 -4.695 11.461 1.00 83.25 104 SER A C 1
ATOM 829 O O . SER A 1 104 ? -5.393 -4.802 10.991 1.00 83.25 104 SER A O 1
ATOM 831 N N . THR A 1 105 ? -6.902 -5.367 12.546 1.00 79.50 105 THR A N 1
ATOM 832 C CA . THR A 1 105 ? -6.037 -6.325 13.250 1.00 79.50 105 THR A CA 1
ATOM 833 C C . THR A 1 105 ? -5.667 -7.536 12.388 1.00 79.50 105 THR A C 1
ATOM 835 O O . THR A 1 105 ? -4.649 -8.179 12.630 1.00 79.50 105 THR A O 1
ATOM 838 N N . SER A 1 106 ? -6.454 -7.846 11.350 1.00 78.44 106 SER A N 1
ATOM 839 C CA . SER A 1 106 ? -6.146 -8.912 10.387 1.00 78.44 106 SER A CA 1
ATOM 840 C C . SER A 1 106 ? -5.149 -8.498 9.305 1.00 78.44 106 SER A C 1
ATOM 842 O O . SER A 1 106 ? -4.731 -9.338 8.507 1.00 78.44 106 SER A O 1
ATOM 844 N N . MET A 1 107 ? -4.831 -7.208 9.226 1.00 84.75 107 MET A N 1
ATOM 845 C CA . MET A 1 107 ? -3.959 -6.639 8.212 1.00 84.75 107 MET A CA 1
ATOM 846 C C . MET A 1 107 ? -2.497 -6.822 8.615 1.00 84.75 107 MET A C 1
ATOM 848 O O . MET A 1 107 ? -2.125 -6.597 9.767 1.00 84.75 107 MET A O 1
ATOM 852 N N . GLN A 1 108 ? -1.647 -7.183 7.658 1.00 84.56 108 GLN A N 1
ATOM 853 C CA . GLN A 1 108 ? -0.200 -7.236 7.864 1.00 84.56 108 GLN A CA 1
ATOM 854 C C . GLN A 1 108 ? 0.495 -6.342 6.848 1.00 84.56 108 GLN A C 1
ATOM 856 O O . GLN A 1 108 ? 0.137 -6.315 5.671 1.00 84.56 108 GLN A O 1
ATOM 861 N N . LEU A 1 109 ? 1.507 -5.611 7.295 1.00 84.31 109 LEU A N 1
ATOM 862 C CA . LEU A 1 109 ? 2.337 -4.798 6.419 1.00 84.31 109 LEU A CA 1
ATOM 863 C C . LEU A 1 109 ? 3.768 -4.919 6.919 1.00 84.31 109 LEU A C 1
ATOM 865 O O . LEU A 1 109 ? 4.039 -4.534 8.040 1.00 84.31 109 LEU A O 1
ATOM 869 N N . CYS A 1 110 ? 4.697 -5.479 6.158 1.00 81.62 110 CYS A N 1
ATOM 870 C CA . CYS A 1 110 ? 6.049 -5.719 6.659 1.00 81.62 110 CYS A CA 1
ATOM 871 C C . CYS A 1 110 ? 7.101 -5.630 5.558 1.00 81.62 110 CYS A C 1
ATOM 873 O O . CYS A 1 110 ? 6.783 -5.698 4.374 1.00 81.62 110 CYS A O 1
ATOM 875 N N . GLY A 1 111 ? 8.369 -5.464 5.934 1.00 79.44 111 GLY A N 1
ATOM 876 C CA . GLY A 1 111 ? 9.467 -5.628 4.981 1.00 79.44 111 GLY A CA 1
ATOM 877 C C . GLY A 1 111 ? 9.539 -7.074 4.481 1.00 79.44 111 GLY A C 1
ATOM 878 O O . GLY A 1 111 ? 9.312 -8.013 5.248 1.00 79.44 111 GLY A O 1
ATOM 879 N N . VAL A 1 112 ? 9.858 -7.270 3.200 1.00 75.75 112 VAL A N 1
ATOM 880 C CA . VAL A 1 112 ? 10.061 -8.622 2.656 1.00 75.75 112 VAL A CA 1
ATOM 881 C C . VAL A 1 112 ? 11.340 -9.229 3.230 1.00 75.75 112 VAL A C 1
ATOM 883 O O . VAL A 1 112 ? 12.394 -8.600 3.220 1.00 75.75 112 VAL A O 1
ATOM 886 N N . ARG A 1 113 ? 11.255 -10.478 3.699 1.00 68.44 113 ARG A N 1
ATOM 887 C CA . ARG A 1 113 ? 12.372 -11.241 4.284 1.00 68.44 113 ARG A CA 1
ATOM 888 C C . ARG A 1 113 ? 13.106 -12.101 3.241 1.00 68.44 113 ARG A C 1
ATOM 890 O O . ARG A 1 113 ? 13.321 -13.286 3.479 1.00 68.44 113 ARG A O 1
ATOM 897 N N . SER A 1 114 ? 13.429 -11.536 2.075 1.00 64.56 114 SER A N 1
ATOM 898 C CA . SER A 1 114 ? 14.203 -12.243 1.039 1.00 64.56 114 SER A CA 1
ATOM 899 C C . SER A 1 114 ? 15.684 -11.887 1.133 1.00 64.56 114 SER A C 1
ATOM 901 O O . SER A 1 114 ? 16.054 -10.775 1.496 1.00 64.56 114 SER A O 1
ATOM 903 N N . ASP A 1 115 ? 16.522 -12.839 0.763 1.00 56.16 115 ASP A N 1
ATOM 904 C CA . ASP A 1 115 ? 17.988 -12.855 0.750 1.00 56.16 115 ASP A CA 1
ATOM 905 C C . ASP A 1 115 ? 18.663 -11.978 -0.332 1.00 56.16 115 ASP A C 1
ATOM 907 O O . ASP A 1 115 ? 19.831 -12.178 -0.654 1.00 56.16 115 ASP A O 1
ATOM 911 N N . GLY A 1 116 ? 17.974 -10.969 -0.874 1.00 59.66 116 GLY A N 1
ATOM 912 C CA . GLY A 1 116 ? 18.487 -10.129 -1.964 1.00 59.66 116 GLY A CA 1
ATOM 913 C C . GLY A 1 116 ? 18.491 -8.635 -1.646 1.00 59.66 116 GLY A C 1
ATOM 914 O O . GLY A 1 116 ? 17.652 -8.141 -0.898 1.00 59.66 116 GLY A O 1
ATOM 915 N N . THR A 1 117 ? 19.374 -7.868 -2.293 1.00 62.22 117 THR A N 1
ATOM 916 C CA . THR A 1 117 ? 19.393 -6.389 -2.221 1.00 62.22 117 THR A CA 1
ATOM 917 C C . THR A 1 117 ? 18.067 -5.756 -2.666 1.00 62.22 117 THR A C 1
ATOM 919 O O . THR A 1 117 ? 17.698 -4.681 -2.193 1.00 62.22 117 THR A O 1
ATOM 922 N N . ALA A 1 118 ? 17.300 -6.455 -3.509 1.00 67.25 118 ALA A N 1
ATOM 923 C CA . ALA A 1 118 ? 15.946 -6.076 -3.903 1.00 67.25 118 ALA A CA 1
ATOM 924 C C . ALA A 1 118 ? 14.939 -6.099 -2.734 1.00 67.25 118 ALA A C 1
ATOM 926 O O . ALA A 1 118 ? 13.972 -5.339 -2.757 1.00 67.25 118 ALA A O 1
ATOM 927 N N . ALA A 1 119 ? 15.171 -6.901 -1.688 1.00 68.88 119 ALA A N 1
ATOM 928 C CA . ALA A 1 119 ? 14.283 -6.994 -0.526 1.00 68.88 119 ALA A CA 1
ATOM 929 C C . ALA A 1 119 ? 14.223 -5.686 0.283 1.00 68.88 119 ALA A C 1
ATOM 931 O O . ALA A 1 119 ? 13.208 -5.379 0.913 1.00 68.88 119 ALA A O 1
ATOM 932 N N . ALA A 1 120 ? 15.277 -4.864 0.213 1.00 71.75 120 ALA A N 1
ATOM 933 C CA . ALA A 1 120 ? 15.313 -3.556 0.863 1.00 71.75 120 ALA A CA 1
ATOM 934 C C . ALA A 1 120 ? 14.270 -2.578 0.283 1.00 71.75 120 ALA A C 1
ATOM 936 O O . ALA A 1 120 ? 13.729 -1.753 1.019 1.00 71.75 120 ALA A O 1
ATOM 937 N N . LYS A 1 121 ? 13.933 -2.717 -1.009 1.00 84.19 121 LYS A N 1
ATOM 938 C CA . LYS A 1 121 ? 12.927 -1.898 -1.709 1.00 84.19 121 LYS A CA 1
ATOM 939 C C . LYS A 1 121 ? 11.520 -2.479 -1.642 1.00 84.19 121 LYS A C 1
ATOM 941 O O . LYS A 1 121 ? 10.574 -1.827 -2.070 1.00 84.19 121 LYS A O 1
ATOM 946 N N . GLN A 1 122 ? 11.364 -3.703 -1.146 1.00 87.06 122 GLN A N 1
ATOM 947 C CA . GLN A 1 122 ? 10.092 -4.411 -1.188 1.00 87.06 122 GLN A CA 1
ATOM 948 C C . GLN A 1 122 ? 9.337 -4.318 0.138 1.00 87.06 122 GLN A C 1
ATOM 950 O O . GLN A 1 122 ? 9.916 -4.399 1.228 1.00 87.06 122 GLN A O 1
ATOM 955 N N . LEU A 1 123 ? 8.019 -4.194 0.017 1.00 88.44 123 LEU A N 1
ATOM 956 C CA . LEU A 1 123 ? 7.062 -4.232 1.111 1.00 88.44 123 LEU A CA 1
ATOM 957 C C . LEU A 1 123 ? 6.056 -5.350 0.848 1.00 88.44 123 LEU A C 1
ATOM 959 O O . LEU A 1 123 ? 5.469 -5.438 -0.228 1.00 88.44 123 LEU A O 1
ATOM 963 N N . PHE A 1 124 ? 5.848 -6.199 1.839 1.00 89.00 124 PHE A N 1
ATOM 964 C CA . PHE A 1 124 ? 4.755 -7.148 1.859 1.00 89.00 124 PHE A CA 1
ATOM 965 C C . PHE A 1 124 ? 3.526 -6.478 2.464 1.00 89.00 124 PHE A C 1
ATOM 967 O O . PHE A 1 124 ? 3.588 -5.931 3.565 1.00 89.00 124 PHE A O 1
ATOM 974 N N . TRP A 1 125 ? 2.405 -6.545 1.760 1.00 91.62 125 TRP A N 1
ATOM 975 C CA . TRP A 1 125 ? 1.118 -6.065 2.233 1.00 91.62 125 TRP A CA 1
ATOM 976 C C . TRP A 1 125 ? 0.069 -7.164 2.129 1.00 91.62 125 TRP A C 1
ATOM 978 O O . TRP A 1 125 ? -0.259 -7.629 1.040 1.00 91.62 125 TRP A O 1
ATOM 988 N N . GLN A 1 126 ? -0.495 -7.548 3.266 1.00 90.69 126 GLN A N 1
ATOM 989 C CA . GLN A 1 126 ? -1.651 -8.422 3.364 1.00 90.69 126 GLN A CA 1
ATOM 990 C C . GLN A 1 126 ? -2.854 -7.613 3.863 1.00 90.69 126 GLN A C 1
ATOM 992 O O . GLN A 1 126 ? -3.010 -7.433 5.072 1.00 90.69 126 GLN A O 1
ATOM 997 N N . PRO A 1 127 ? -3.711 -7.116 2.957 1.00 88.62 127 PRO A N 1
ATOM 998 C CA . PRO A 1 127 ? -4.957 -6.455 3.335 1.00 88.62 127 PRO A CA 1
ATOM 999 C C . PRO A 1 127 ? -5.867 -7.351 4.186 1.00 88.62 127 PRO A C 1
ATOM 1001 O O . PRO A 1 127 ? -6.407 -6.918 5.200 1.00 88.62 127 PRO A O 1
ATOM 1004 N N . ARG A 1 128 ? -6.022 -8.615 3.775 1.00 87.38 128 ARG A N 1
ATOM 1005 C CA . ARG A 1 128 ? -6.914 -9.593 4.406 1.00 87.38 128 ARG A CA 1
ATOM 1006 C C . ARG A 1 128 ? -6.413 -11.016 4.192 1.00 87.38 128 ARG A C 1
ATOM 1008 O O . ARG A 1 128 ? -5.557 -11.275 3.344 1.00 87.38 128 ARG A O 1
ATOM 1015 N N . LYS A 1 129 ? -6.980 -11.970 4.929 1.00 85.19 129 LYS A N 1
ATOM 1016 C CA . LYS A 1 129 ? -6.690 -13.396 4.720 1.00 85.19 129 LYS A CA 1
ATOM 1017 C C . LYS A 1 129 ? -7.016 -13.788 3.271 1.00 85.19 129 LYS A C 1
ATOM 1019 O O . LYS A 1 129 ? -8.058 -13.410 2.746 1.00 85.19 129 LYS A O 1
ATOM 1024 N N . GLY A 1 130 ? -6.096 -14.501 2.625 1.00 85.75 130 GLY A N 1
ATOM 1025 C CA . GLY A 1 130 ? -6.228 -14.918 1.223 1.00 85.75 130 GLY A CA 1
ATOM 1026 C C . GLY A 1 130 ? -5.896 -13.852 0.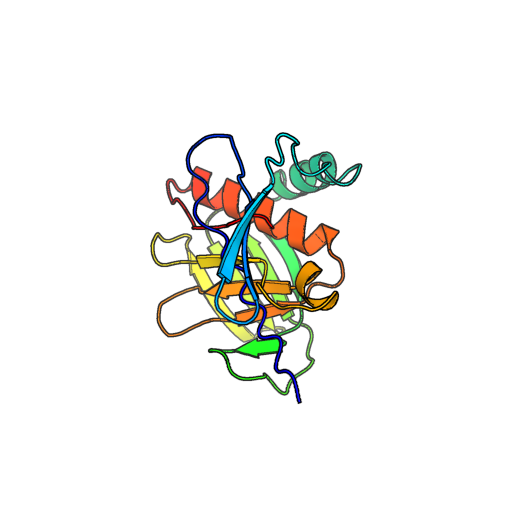170 1.00 85.75 130 GLY A C 1
ATOM 1027 O O . GLY A 1 130 ? -5.941 -14.169 -1.014 1.00 85.75 130 GLY A O 1
ATOM 1028 N N . LEU A 1 131 ? -5.545 -12.620 0.567 1.00 88.75 131 LEU A N 1
ATOM 1029 C CA . LEU A 1 131 ? -5.077 -11.587 -0.359 1.00 88.75 131 LEU A CA 1
ATOM 1030 C C . LEU A 1 131 ? -3.782 -10.949 0.147 1.00 88.75 131 LEU A C 1
ATOM 1032 O O . LEU A 1 131 ? -3.798 -10.241 1.152 1.00 88.75 131 LEU A O 1
ATOM 1036 N N . SER A 1 132 ? -2.675 -11.171 -0.555 1.00 90.25 132 SER A N 1
ATOM 1037 C CA . SER A 1 132 ? -1.375 -10.580 -0.236 1.00 90.25 132 SER A CA 1
ATOM 1038 C C . SER A 1 132 ? -0.646 -10.080 -1.476 1.00 90.25 132 SER A C 1
ATOM 1040 O O . SER A 1 132 ? -0.843 -10.575 -2.585 1.00 90.25 132 SER A O 1
ATOM 1042 N N . PHE A 1 133 ? 0.213 -9.090 -1.273 1.00 91.81 133 PHE A N 1
ATOM 1043 C CA . PHE A 1 133 ? 0.989 -8.437 -2.312 1.00 91.81 133 PHE A CA 1
ATOM 1044 C C . PHE A 1 133 ? 2.427 -8.250 -1.855 1.00 91.81 133 PHE A C 1
ATOM 1046 O O . PHE A 1 133 ? 2.683 -7.922 -0.696 1.00 91.81 133 PHE A O 1
ATOM 1053 N N . VAL A 1 134 ? 3.360 -8.395 -2.786 1.00 91.44 134 VAL A N 1
ATOM 1054 C CA . VAL A 1 134 ? 4.722 -7.891 -2.638 1.00 91.44 134 VAL A CA 1
ATOM 1055 C C . VAL A 1 134 ? 4.891 -6.722 -3.594 1.00 91.44 134 VAL A C 1
ATOM 1057 O O . VAL A 1 134 ? 4.707 -6.866 -4.804 1.00 91.44 134 VAL A O 1
ATOM 1060 N N . LEU A 1 135 ? 5.212 -5.567 -3.020 1.00 92.06 135 LEU A N 1
ATOM 1061 C CA . LEU A 1 135 ? 5.263 -4.276 -3.686 1.00 92.06 135 LEU A CA 1
ATOM 1062 C C . LEU A 1 135 ? 6.703 -3.747 -3.652 1.00 92.06 135 LEU A C 1
ATOM 1064 O O . LEU A 1 135 ? 7.158 -3.298 -2.596 1.00 92.06 135 LEU A O 1
ATOM 1068 N N . PRO A 1 136 ? 7.457 -3.821 -4.761 1.00 91.38 136 PRO A N 1
ATOM 1069 C CA . PRO A 1 136 ? 8.707 -3.095 -4.910 1.00 91.38 136 PRO A CA 1
ATOM 1070 C C . PRO A 1 136 ? 8.419 -1.601 -5.095 1.00 91.38 136 PRO A C 1
ATOM 1072 O O . PRO A 1 136 ? 7.604 -1.227 -5.939 1.00 91.38 136 PRO A O 1
ATOM 1075 N N . PHE A 1 137 ? 9.109 -0.777 -4.313 1.00 90.50 137 PHE A N 1
ATOM 1076 C CA . PHE A 1 137 ? 9.136 0.680 -4.434 1.00 90.50 137 PHE A CA 1
ATOM 1077 C C . PHE A 1 137 ? 10.324 1.122 -5.290 1.00 90.50 137 PHE A C 1
ATOM 1079 O O . PHE A 1 137 ? 11.323 0.402 -5.407 1.00 90.50 137 PHE A O 1
ATOM 1086 N N . ASP A 1 138 ? 10.264 2.349 -5.802 1.00 88.38 138 ASP A N 1
ATOM 1087 C CA . ASP A 1 138 ? 11.359 2.942 -6.576 1.00 88.38 138 ASP A CA 1
ATOM 1088 C C . ASP A 1 138 ? 12.631 3.089 -5.716 1.00 88.38 138 ASP A C 1
ATOM 1090 O O . ASP A 1 138 ? 13.758 2.788 -6.148 1.00 88.38 138 ASP A O 1
ATOM 1094 N N . SER A 1 139 ? 12.457 3.459 -4.440 1.00 83.12 139 SER A N 1
ATOM 1095 C CA . SER A 1 139 ? 13.551 3.650 -3.485 1.00 83.12 139 SER A CA 1
ATOM 1096 C C . SER A 1 139 ? 13.321 2.996 -2.116 1.00 83.12 139 SER A C 1
ATOM 1098 O O . SER A 1 139 ? 12.201 2.882 -1.617 1.00 83.12 139 SER A O 1
ATOM 1100 N N . ASN A 1 140 ? 14.426 2.640 -1.445 1.00 81.81 140 ASN A N 1
ATOM 1101 C CA . ASN A 1 140 ? 14.405 2.186 -0.046 1.00 81.81 140 ASN A CA 1
ATOM 1102 C C . ASN A 1 140 ? 13.801 3.254 0.883 1.00 81.81 140 ASN A C 1
ATOM 1104 O O . ASN A 1 140 ? 13.158 2.925 1.878 1.00 81.81 140 ASN A O 1
ATOM 1108 N N . ARG A 1 141 ? 14.013 4.542 0.563 1.00 81.94 141 ARG A N 1
ATOM 1109 C CA . ARG A 1 141 ? 13.503 5.671 1.350 1.00 81.94 141 ARG A CA 1
ATOM 1110 C C . ARG A 1 141 ? 11.979 5.705 1.334 1.00 81.94 141 ARG A C 1
ATOM 1112 O O . ARG A 1 141 ? 11.385 5.833 2.397 1.00 81.94 141 ARG A O 1
ATOM 1119 N N . GLU A 1 142 ? 11.360 5.546 0.167 1.00 87.12 142 GLU A N 1
ATOM 1120 C CA . GLU A 1 142 ? 9.900 5.500 0.035 1.00 87.12 142 GLU A CA 1
ATOM 1121 C C . GLU A 1 142 ? 9.305 4.282 0.731 1.00 87.12 142 GLU A C 1
ATOM 1123 O O . GLU A 1 142 ? 8.374 4.437 1.513 1.00 87.12 142 GLU A O 1
ATOM 1128 N N . ARG A 1 143 ? 9.898 3.096 0.545 1.00 86.25 143 ARG A N 1
ATOM 1129 C CA . ARG A 1 143 ? 9.489 1.873 1.255 1.00 86.25 143 ARG A CA 1
ATOM 1130 C C . ARG A 1 143 ? 9.521 2.063 2.773 1.00 86.25 143 ARG A C 1
ATOM 1132 O O . ARG A 1 143 ? 8.593 1.659 3.474 1.00 86.25 143 ARG A O 1
ATOM 1139 N N . ASN A 1 144 ? 10.571 2.697 3.292 1.00 84.06 144 ASN A N 1
ATOM 1140 C CA . ASN A 1 144 ? 10.701 2.973 4.722 1.00 84.06 144 ASN A CA 1
ATOM 1141 C C . ASN A 1 144 ? 9.719 4.053 5.195 1.00 84.06 144 ASN A C 1
ATOM 1143 O O . ASN A 1 144 ? 9.101 3.884 6.245 1.00 84.06 144 ASN A O 1
ATOM 1147 N N . ALA A 1 145 ? 9.526 5.127 4.424 1.00 85.38 145 ALA A N 1
ATOM 1148 C CA . ALA A 1 145 ? 8.556 6.174 4.737 1.00 85.38 145 ALA A CA 1
ATOM 1149 C C . ALA A 1 145 ? 7.130 5.612 4.778 1.00 85.38 145 ALA A C 1
ATOM 1151 O O . ALA A 1 145 ? 6.410 5.836 5.747 1.00 85.38 145 ALA A O 1
ATOM 1152 N N . ALA A 1 146 ? 6.763 4.808 3.781 1.00 87.75 146 ALA A N 1
ATOM 1153 C CA . ALA A 1 146 ? 5.522 4.052 3.723 1.00 87.75 146 ALA A CA 1
ATOM 1154 C C . ALA A 1 146 ? 5.325 3.200 4.990 1.00 87.75 146 ALA A C 1
ATOM 1156 O O . ALA A 1 146 ? 4.310 3.328 5.673 1.00 87.75 146 ALA A O 1
ATOM 1157 N N . ALA A 1 147 ? 6.305 2.379 5.369 1.00 84.88 147 ALA A N 1
ATOM 1158 C CA . ALA A 1 147 ? 6.196 1.550 6.570 1.00 84.88 147 ALA A CA 1
ATOM 1159 C C . ALA A 1 147 ? 5.976 2.379 7.853 1.00 84.88 147 ALA A C 1
ATOM 1161 O O . ALA A 1 147 ? 5.148 2.011 8.688 1.00 84.88 147 ALA A O 1
ATOM 1162 N N . VAL A 1 148 ? 6.682 3.505 8.012 1.00 83.69 148 VAL A N 1
ATOM 1163 C CA . VAL A 1 148 ? 6.517 4.400 9.172 1.00 83.69 148 VAL A CA 1
ATOM 1164 C C . VAL A 1 148 ? 5.146 5.086 9.160 1.00 83.69 148 VAL A C 1
ATOM 1166 O O . VAL A 1 148 ? 4.488 5.137 10.199 1.00 83.69 148 VAL A O 1
ATOM 1169 N N . LEU A 1 149 ? 4.683 5.559 7.999 1.00 86.19 149 LEU A N 1
ATOM 1170 C CA . LEU A 1 149 ? 3.361 6.172 7.837 1.00 86.19 149 LEU A CA 1
ATOM 1171 C C . LEU A 1 149 ? 2.241 5.208 8.205 1.00 86.19 149 LEU A C 1
ATOM 1173 O O . LEU A 1 149 ? 1.382 5.548 9.011 1.00 86.19 149 LEU A O 1
ATOM 1177 N N . ALA A 1 150 ? 2.278 3.992 7.662 1.00 86.06 150 ALA A N 1
ATOM 1178 C CA . ALA A 1 150 ? 1.269 2.986 7.954 1.00 86.06 150 ALA A CA 1
ATOM 1179 C C . ALA A 1 150 ? 1.235 2.621 9.440 1.00 86.06 150 ALA A C 1
ATOM 1181 O O . ALA A 1 150 ? 0.150 2.450 9.982 1.00 86.06 150 ALA A O 1
ATOM 1182 N N . ARG A 1 151 ? 2.390 2.551 10.123 1.00 82.25 151 ARG A N 1
ATOM 1183 C CA . ARG A 1 151 ? 2.413 2.347 11.583 1.00 82.25 151 ARG A CA 1
ATOM 1184 C C . ARG A 1 151 ? 1.724 3.475 12.324 1.00 82.25 151 ARG A C 1
ATOM 1186 O O . ARG A 1 151 ? 0.956 3.204 13.238 1.00 82.25 151 ARG A O 1
ATOM 1193 N N . LYS A 1 152 ? 2.015 4.721 11.948 1.00 84.12 152 LYS A N 1
ATOM 1194 C CA . LYS A 1 152 ? 1.427 5.886 12.604 1.00 84.12 152 LYS A CA 1
ATOM 1195 C C . LYS A 1 152 ? -0.081 5.942 12.384 1.00 84.12 152 LYS A C 1
ATOM 1197 O O . LYS A 1 152 ? -0.817 6.038 13.351 1.00 84.12 152 LYS A O 1
ATOM 1202 N N . TYR A 1 153 ? -0.540 5.771 11.149 1.00 85.94 153 TYR A N 1
ATOM 1203 C CA . TYR A 1 153 ? -1.970 5.754 10.839 1.00 85.94 153 TYR A CA 1
ATOM 1204 C C . TYR A 1 153 ? -2.709 4.569 11.469 1.00 85.94 153 TYR A C 1
ATOM 1206 O O . TYR A 1 153 ? -3.825 4.733 11.954 1.00 85.94 153 TYR A O 1
ATOM 1214 N N . ALA A 1 154 ? -2.086 3.390 11.523 1.00 83.38 154 ALA A N 1
ATOM 1215 C CA . ALA A 1 154 ? -2.637 2.247 12.240 1.00 83.38 154 ALA A CA 1
ATOM 1216 C C . ALA A 1 154 ? -2.772 2.533 13.745 1.00 83.38 154 ALA A C 1
ATOM 1218 O O . ALA A 1 154 ? -3.830 2.279 14.319 1.00 83.38 154 ALA A O 1
ATOM 1219 N N . PHE A 1 155 ? -1.740 3.122 14.357 1.00 82.12 155 PHE A N 1
ATOM 1220 C CA . PHE A 1 155 ? -1.761 3.537 15.759 1.00 82.12 155 PHE A CA 1
ATOM 1221 C C . PHE A 1 155 ? -2.851 4.581 16.029 1.00 82.12 155 PHE A C 1
ATOM 1223 O O . PHE A 1 155 ? -3.615 4.415 16.974 1.00 82.12 155 PHE A O 1
ATOM 1230 N N . ASP A 1 156 ? -2.992 5.586 15.160 1.00 83.31 156 ASP A N 1
ATOM 1231 C CA . ASP A 1 156 ? -4.056 6.598 15.242 1.00 83.31 156 ASP A CA 1
ATOM 1232 C C . ASP A 1 156 ? -5.463 5.969 15.125 1.00 83.31 156 ASP A C 1
ATOM 1234 O O . ASP A 1 156 ? -6.432 6.494 15.667 1.00 83.31 156 ASP A O 1
ATOM 1238 N N . CYS A 1 157 ? -5.583 4.820 14.447 1.00 79.00 157 CYS A N 1
ATOM 1239 C CA . CYS A 1 157 ? -6.819 4.036 14.354 1.00 79.00 157 CYS A CA 1
ATOM 1240 C C . CYS A 1 157 ? -7.012 3.038 15.515 1.00 79.00 157 CYS A C 1
ATOM 1242 O O . CYS A 1 157 ? -7.928 2.220 15.449 1.00 79.00 157 CYS A O 1
ATOM 1244 N N . ASN A 1 158 ? -6.169 3.062 16.555 1.00 78.44 158 ASN A N 1
ATOM 1245 C CA . ASN A 1 158 ? -6.129 2.076 17.647 1.00 78.44 158 ASN A CA 1
ATOM 12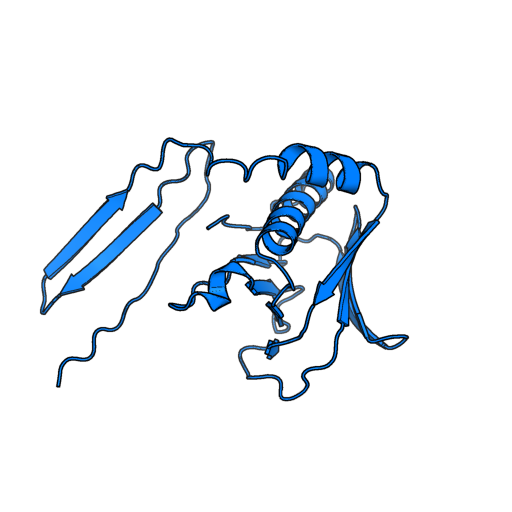46 C C . ASN A 1 158 ? -5.910 0.624 17.174 1.00 78.44 158 ASN A C 1
ATOM 1248 O O . ASN A 1 158 ? -6.311 -0.330 17.844 1.00 78.44 158 ASN A O 1
ATOM 1252 N N . VAL A 1 159 ? -5.261 0.435 16.023 1.00 73.81 159 VAL A N 1
ATOM 1253 C CA . VAL A 1 159 ? -4.945 -0.879 15.456 1.00 73.81 159 VAL A CA 1
ATOM 1254 C C . VAL A 1 159 ? -3.436 -1.093 15.485 1.00 73.81 159 VAL A C 1
ATOM 1256 O O . VAL A 1 159 ? -2.667 -0.369 14.859 1.00 73.81 159 VAL A O 1
ATOM 1259 N N . SER A 1 160 ? -2.983 -2.149 16.154 1.00 62.38 160 SER A N 1
ATOM 1260 C CA . SER A 1 160 ? -1.592 -2.593 16.074 1.00 62.38 160 SER A CA 1
ATOM 1261 C C . SER A 1 160 ? -1.376 -3.432 14.811 1.00 62.38 160 SER A C 1
ATOM 1263 O O . SER A 1 160 ? -1.451 -4.659 14.826 1.00 62.38 160 SER A O 1
ATOM 1265 N N . VAL A 1 161 ? -1.093 -2.781 13.680 1.00 60.56 161 VAL A N 1
ATOM 1266 C CA . VAL A 1 161 ? -0.629 -3.515 12.492 1.00 60.56 161 VAL A CA 1
ATOM 1267 C C . VAL A 1 161 ? 0.768 -4.062 12.792 1.00 60.56 161 VAL A C 1
ATOM 1269 O O . VAL A 1 161 ? 1.675 -3.318 13.174 1.00 60.56 161 VAL A O 1
ATOM 1272 N N . LEU A 1 162 ? 0.952 -5.373 12.619 1.00 58.66 162 LEU A N 1
ATOM 1273 C CA . LEU A 1 162 ? 2.254 -6.025 12.749 1.00 58.66 162 LEU A CA 1
ATOM 1274 C C . LEU A 1 162 ? 3.159 -5.574 11.601 1.00 58.66 162 LEU A C 1
ATOM 1276 O O . LEU A 1 162 ? 3.171 -6.172 10.525 1.00 58.66 162 LEU A O 1
ATOM 1280 N N . ILE A 1 163 ? 3.920 -4.512 11.850 1.00 57.19 163 ILE A N 1
ATOM 1281 C CA . ILE A 1 163 ? 4.955 -4.024 10.948 1.00 57.19 163 ILE A CA 1
ATOM 1282 C C . ILE A 1 163 ? 6.304 -4.211 11.647 1.00 57.19 163 ILE A C 1
ATOM 1284 O O . ILE A 1 163 ? 6.691 -3.343 12.427 1.00 57.19 163 ILE A O 1
ATOM 1288 N N . PRO A 1 164 ? 7.062 -5.291 11.396 1.00 45.38 164 PRO A N 1
ATOM 1289 C CA . PRO A 1 164 ? 8.483 -5.347 11.727 1.00 45.38 164 PRO A CA 1
ATOM 1290 C C . PRO A 1 164 ? 9.268 -4.453 10.754 1.00 45.38 164 PRO A C 1
ATOM 1292 O O . PRO A 1 164 ? 9.138 -4.573 9.534 1.00 45.38 164 PRO A O 1
ATOM 1295 N N . ILE A 1 165 ? 10.030 -3.497 11.293 1.00 44.31 165 ILE A N 1
ATOM 1296 C CA . ILE A 1 165 ? 11.002 -2.702 10.527 1.00 44.31 165 ILE A CA 1
ATOM 1297 C C . ILE A 1 165 ? 12.276 -3.534 10.506 1.00 44.31 165 ILE A C 1
ATOM 1299 O O . ILE A 1 165 ? 12.875 -3.734 11.555 1.00 44.31 165 ILE A O 1
ATOM 1303 N N . THR A 1 166 ? 12.631 -4.057 9.336 1.00 45.03 166 THR A N 1
ATOM 1304 C CA . THR A 1 166 ? 13.990 -4.531 9.028 1.00 45.03 166 THR A CA 1
ATOM 1305 C C . THR A 1 166 ? 14.898 -3.350 8.762 1.00 45.03 166 THR A C 1
ATOM 1307 O O . THR A 1 166 ? 14.447 -2.504 7.946 1.00 45.03 166 THR A O 1
#

Secondary structure (DSSP, 8-state):
--------------SS--EEEEEEEETTEEEEEEEE--S-----TTHHHHHHHHHHSSEEEEEE--SEETTEEP-----EEEEEESSEEEEEETTEEEEEEE--TT-EEEE---SSGGGGGEEEEEEETTEEEEEEBS-HHHHHHHHHHHHHHHHHTT---B----

pLDDT: mean 71.29, std 22.75, range [26.36, 95.62]